Protein AF-A0A7C3CXE5-F1 (afdb_monomer)

Structure (mmCIF, N/CA/C/O backbone):
data_AF-A0A7C3CXE5-F1
#
_entry.id   AF-A0A7C3CXE5-F1
#
loop_
_atom_site.group_PDB
_atom_site.id
_atom_site.type_symbol
_atom_site.label_atom_id
_atom_site.label_alt_id
_atom_site.label_comp_id
_atom_site.label_asym_id
_atom_site.label_entity_id
_atom_site.label_seq_id
_atom_site.pdbx_PDB_ins_code
_atom_site.Cartn_x
_atom_site.Cartn_y
_atom_site.Cartn_z
_atom_site.occupancy
_atom_site.B_iso_or_equiv
_atom_site.auth_seq_id
_atom_site.auth_comp_id
_atom_site.auth_asym_id
_atom_site.auth_atom_id
_atom_site.pdbx_PDB_model_num
ATOM 1 N N . MET A 1 1 ? 0.778 -25.175 -5.318 1.00 44.22 1 MET A N 1
ATOM 2 C CA . MET A 1 1 ? 2.131 -24.675 -5.653 1.00 44.22 1 MET A CA 1
ATOM 3 C C . MET A 1 1 ? 2.855 -24.373 -4.351 1.00 44.22 1 MET A C 1
ATOM 5 O O . MET A 1 1 ? 2.171 -23.925 -3.438 1.00 44.22 1 MET A O 1
ATOM 9 N N . PRO A 1 2 ? 4.165 -24.637 -4.209 1.00 46.56 2 PRO A N 1
ATOM 10 C CA . PRO A 1 2 ? 4.890 -24.141 -3.045 1.00 46.56 2 PRO A CA 1
ATOM 11 C C . PRO A 1 2 ? 4.833 -22.611 -3.073 1.00 46.56 2 PRO A C 1
ATOM 13 O O . PRO A 1 2 ? 4.993 -22.026 -4.145 1.00 46.56 2 PRO A O 1
ATOM 16 N N . LEU A 1 3 ? 4.566 -21.979 -1.928 1.00 47.19 3 LEU A N 1
ATOM 17 C CA . LEU A 1 3 ? 4.706 -20.530 -1.783 1.00 47.19 3 LEU A CA 1
ATOM 18 C C . LEU A 1 3 ? 6.144 -20.193 -2.186 1.00 47.19 3 LEU A C 1
ATOM 20 O O . LEU A 1 3 ? 7.084 -20.714 -1.582 1.00 47.19 3 LEU A O 1
ATOM 24 N N . ALA A 1 4 ? 6.324 -19.416 -3.254 1.00 58.56 4 ALA A N 1
ATOM 25 C CA . ALA A 1 4 ? 7.646 -18.925 -3.603 1.00 58.56 4 ALA A CA 1
ATOM 26 C C . ALA A 1 4 ? 8.172 -18.166 -2.379 1.00 58.56 4 ALA A C 1
ATOM 28 O O . ALA A 1 4 ? 7.502 -17.256 -1.891 1.00 58.56 4 ALA A O 1
ATOM 29 N N . SER A 1 5 ? 9.323 -18.580 -1.838 1.00 70.19 5 SER A N 1
ATOM 30 C CA . SER A 1 5 ? 9.952 -17.794 -0.778 1.00 70.19 5 SER A CA 1
ATOM 31 C C . SER A 1 5 ? 10.213 -16.401 -1.334 1.00 70.19 5 SER A C 1
ATOM 33 O O . SER A 1 5 ? 10.756 -16.278 -2.436 1.00 70.19 5 SER A O 1
ATOM 35 N N . VAL A 1 6 ? 9.834 -15.369 -0.582 1.00 68.94 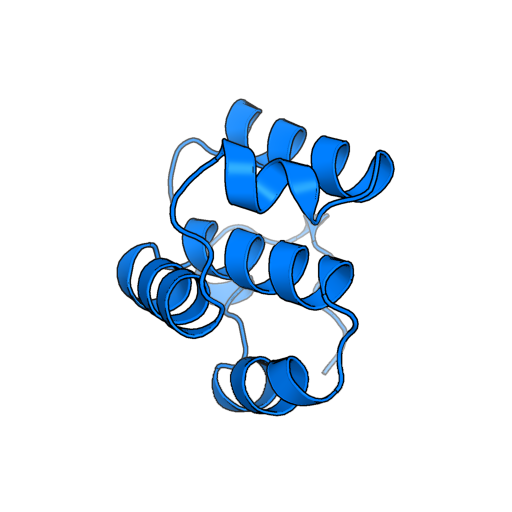6 VAL A N 1
ATOM 36 C CA . VAL A 1 6 ? 10.006 -13.965 -0.983 1.00 68.94 6 VAL A CA 1
ATOM 37 C C . VAL A 1 6 ? 11.478 -13.680 -1.322 1.00 68.94 6 VAL A C 1
ATOM 39 O O . VAL A 1 6 ? 11.770 -12.954 -2.266 1.00 68.94 6 VAL A O 1
ATOM 42 N N . ASP A 1 7 ? 12.408 -14.373 -0.655 1.00 77.31 7 ASP A N 1
ATOM 43 C CA . ASP A 1 7 ? 13.862 -14.282 -0.867 1.00 77.31 7 ASP A CA 1
ATOM 44 C C . ASP A 1 7 ? 14.339 -14.724 -2.268 1.00 77.31 7 ASP A C 1
ATOM 46 O O . ASP A 1 7 ? 15.470 -14.436 -2.682 1.00 77.31 7 ASP A O 1
ATOM 50 N N . LEU A 1 8 ? 13.501 -15.461 -3.004 1.00 79.44 8 LEU A N 1
ATOM 51 C CA . LEU A 1 8 ? 13.798 -15.988 -4.339 1.00 79.44 8 LEU A CA 1
ATOM 52 C C . LEU A 1 8 ? 13.167 -15.163 -5.465 1.00 79.44 8 LEU A C 1
ATOM 54 O O . LEU A 1 8 ? 13.391 -15.477 -6.637 1.00 79.44 8 LEU A O 1
ATOM 58 N N . ILE A 1 9 ? 12.401 -14.121 -5.134 1.00 76.12 9 ILE A N 1
ATOM 5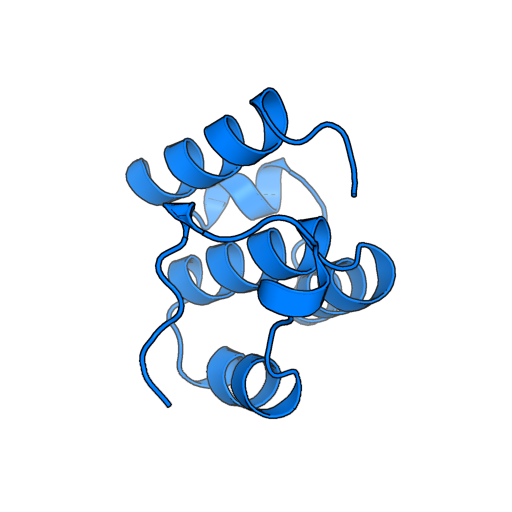9 C CA . ILE A 1 9 ? 11.821 -13.207 -6.118 1.00 76.12 9 ILE A CA 1
ATOM 60 C C . ILE A 1 9 ? 12.964 -12.398 -6.748 1.00 76.12 9 ILE A C 1
ATOM 62 O O . ILE A 1 9 ? 13.764 -11.749 -6.072 1.00 76.12 9 ILE A O 1
ATOM 66 N N . ARG A 1 10 ? 13.084 -12.504 -8.068 1.00 79.94 10 ARG A N 1
ATOM 67 C CA . ARG A 1 10 ? 14.067 -11.823 -8.925 1.00 79.94 10 ARG A CA 1
ATOM 68 C C . ARG A 1 10 ? 13.399 -10.905 -9.946 1.00 79.94 10 ARG A C 1
ATOM 70 O O . ARG A 1 10 ? 14.068 -10.037 -10.490 1.00 79.94 10 ARG A O 1
ATOM 77 N N . ASP A 1 11 ? 12.112 -11.116 -10.202 1.00 82.00 11 ASP A N 1
ATOM 78 C CA . ASP A 1 11 ? 11.292 -10.364 -11.144 1.00 82.00 11 ASP A CA 1
ATOM 79 C C . ASP A 1 11 ? 9.894 -10.155 -10.543 1.00 82.00 11 ASP A C 1
ATOM 81 O O . ASP A 1 11 ? 9.349 -11.043 -9.877 1.00 82.00 11 ASP A O 1
ATOM 85 N N . LYS A 1 12 ? 9.292 -8.999 -10.827 1.00 82.94 12 LYS A N 1
ATOM 86 C CA . LYS A 1 12 ? 7.923 -8.648 -10.455 1.00 82.94 12 LYS A CA 1
ATOM 87 C C . LYS A 1 12 ? 6.913 -9.726 -10.803 1.00 82.94 12 LYS A C 1
ATOM 89 O O . LYS A 1 12 ? 6.002 -9.977 -10.024 1.00 82.94 12 LYS A O 1
ATOM 94 N N . TRP A 1 13 ? 7.065 -10.403 -11.941 1.00 87.50 13 TRP A N 1
ATOM 95 C CA . TRP A 1 13 ? 6.096 -11.412 -12.384 1.00 87.50 13 TRP A CA 1
ATOM 96 C C . TRP A 1 13 ? 6.012 -12.615 -11.436 1.00 87.50 13 TRP A C 1
ATOM 98 O O . TRP A 1 13 ? 4.981 -13.278 -11.384 1.00 87.50 13 TRP A O 1
ATOM 108 N N . GLN A 1 14 ? 7.055 -12.863 -10.638 1.00 85.38 14 GLN A N 1
ATOM 109 C CA . GLN A 1 14 ? 7.058 -13.900 -9.601 1.00 85.38 14 GLN A CA 1
ATOM 110 C C . GLN A 1 14 ? 6.291 -13.480 -8.338 1.00 85.38 14 GLN A C 1
ATOM 112 O O . GLN A 1 14 ? 5.954 -14.332 -7.522 1.00 85.38 14 GLN A O 1
ATOM 117 N N . ALA A 1 15 ? 6.016 -12.183 -8.194 1.00 84.75 15 ALA A N 1
ATOM 118 C CA . ALA A 1 15 ? 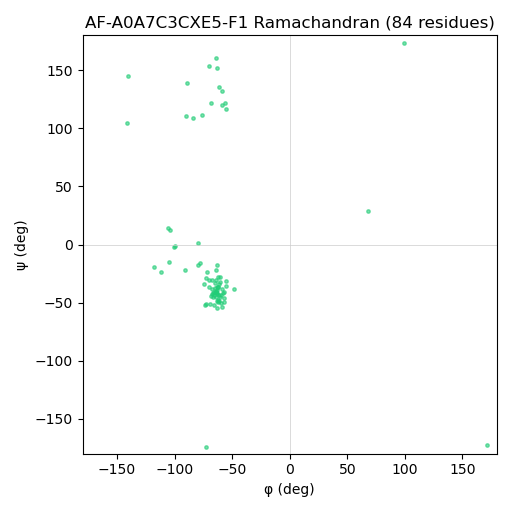5.226 -11.575 -7.130 1.00 84.75 15 ALA A CA 1
ATOM 119 C C . ALA A 1 15 ? 3.830 -11.137 -7.614 1.00 84.75 15 ALA A C 1
ATOM 121 O O . ALA A 1 15 ? 3.180 -10.344 -6.938 1.00 84.75 15 ALA A O 1
ATOM 122 N N . CYS A 1 16 ? 3.391 -11.597 -8.795 1.00 90.25 16 CYS A N 1
ATOM 123 C CA . CYS A 1 16 ? 2.105 -11.209 -9.370 1.00 90.25 16 CYS A CA 1
ATOM 124 C C . CYS A 1 16 ? 0.954 -11.574 -8.421 1.00 90.25 16 CYS A C 1
ATOM 126 O O . CYS A 1 16 ? 0.778 -12.760 -8.129 1.00 90.25 16 CYS A O 1
ATOM 128 N N . PRO A 1 17 ? 0.156 -10.593 -7.962 1.00 92.56 17 PRO A N 1
ATOM 129 C CA . PRO A 1 17 ? -1.072 -10.862 -7.233 1.00 92.56 17 PRO A CA 1
ATOM 130 C C . PRO A 1 17 ? -2.063 -11.614 -8.121 1.00 92.56 17 PRO A C 1
ATOM 132 O O . PRO A 1 17 ? -2.052 -11.453 -9.342 1.00 92.56 17 PRO A O 1
ATOM 135 N N . ASP A 1 18 ? -2.930 -12.405 -7.497 1.00 94.50 18 ASP A N 1
ATOM 136 C CA . ASP A 1 18 ? -4.117 -12.971 -8.140 1.00 94.50 18 ASP A CA 1
ATOM 137 C C . ASP A 1 18 ? -5.244 -11.923 -8.068 1.00 94.50 18 ASP A C 1
ATOM 139 O O . ASP A 1 18 ? -5.725 -11.648 -6.962 1.00 94.50 18 ASP A O 1
ATOM 143 N N . PRO A 1 19 ? -5.641 -11.288 -9.190 1.00 94.25 19 PRO A N 1
ATOM 144 C CA . PRO A 1 19 ? -6.609 -10.196 -9.155 1.00 94.25 19 PRO A CA 1
ATOM 145 C C . PRO A 1 19 ? -7.985 -10.631 -8.651 1.00 94.25 19 PRO A C 1
ATOM 147 O O . PRO A 1 19 ? -8.591 -9.911 -7.860 1.00 94.25 19 PRO A O 1
ATOM 150 N N . ASP A 1 20 ? -8.439 -11.826 -9.040 1.00 94.75 20 ASP A N 1
ATOM 151 C CA . ASP A 1 20 ? -9.754 -12.344 -8.658 1.00 94.75 20 ASP A CA 1
ATOM 152 C C . ASP A 1 20 ? -9.798 -12.620 -7.150 1.00 94.75 20 ASP A C 1
ATOM 154 O O . ASP A 1 20 ? -10.763 -12.272 -6.467 1.00 94.75 20 ASP A O 1
ATOM 158 N N . ALA A 1 21 ? -8.724 -13.203 -6.606 1.00 94.81 21 ALA A N 1
ATOM 159 C CA . ALA A 1 21 ? -8.614 -13.455 -5.172 1.00 94.81 21 ALA A CA 1
ATOM 160 C C . ALA A 1 21 ? -8.512 -12.158 -4.357 1.00 94.81 21 ALA A C 1
ATOM 162 O O . ALA A 1 21 ? -9.085 -12.072 -3.269 1.00 94.81 21 ALA A O 1
ATOM 163 N N . VAL A 1 22 ? -7.793 -11.153 -4.869 1.00 95.94 22 VAL A N 1
ATOM 164 C CA . VAL A 1 22 ? -7.682 -9.842 -4.219 1.00 95.94 22 VAL A CA 1
ATOM 165 C C . VAL A 1 22 ? -9.044 -9.171 -4.157 1.00 95.94 22 VAL A C 1
ATOM 167 O O . VAL A 1 22 ? -9.481 -8.821 -3.065 1.00 95.94 22 VAL A O 1
ATOM 170 N N . GLU A 1 23 ? -9.728 -9.030 -5.293 1.00 94.19 23 GLU A N 1
ATOM 171 C CA . GLU A 1 23 ? -11.011 -8.328 -5.369 1.00 94.19 23 GLU A CA 1
ATOM 172 C C . GLU A 1 23 ? -12.093 -9.030 -4.539 1.00 94.19 23 GLU A C 1
ATOM 174 O O . GLU A 1 23 ? -12.784 -8.367 -3.767 1.00 94.19 23 GLU A O 1
ATOM 179 N N . ALA A 1 24 ? -12.172 -10.365 -4.586 1.00 93.12 24 ALA A N 1
ATOM 180 C CA . ALA A 1 24 ? -13.087 -11.131 -3.735 1.00 93.12 24 ALA A CA 1
ATOM 181 C C . ALA A 1 24 ? -12.759 -11.012 -2.234 1.00 93.12 24 ALA A C 1
ATOM 183 O O . ALA A 1 24 ? -13.649 -11.103 -1.387 1.00 93.12 24 ALA A O 1
ATOM 184 N N . GLY A 1 25 ? -11.482 -10.824 -1.891 1.00 93.06 25 GLY A N 1
ATOM 185 C CA . GLY A 1 25 ? -11.022 -10.667 -0.515 1.00 93.06 25 GLY A CA 1
ATOM 186 C C . GLY A 1 25 ? -11.394 -9.322 0.111 1.00 93.06 25 GLY A C 1
ATOM 187 O O . GLY A 1 25 ? -11.587 -9.252 1.325 1.00 93.06 25 GLY A O 1
ATOM 188 N N . LEU A 1 26 ? -11.534 -8.255 -0.683 1.00 93.06 26 LEU A N 1
ATOM 189 C CA . LEU A 1 26 ? -11.774 -6.905 -0.153 1.00 93.06 26 LEU A CA 1
ATOM 190 C C . LEU A 1 26 ? -13.090 -6.778 0.627 1.00 93.06 26 LEU A C 1
ATOM 192 O O . LEU A 1 26 ? -13.160 -5.967 1.548 1.00 93.06 26 LEU A O 1
ATOM 196 N N . ASP A 1 27 ? -14.096 -7.594 0.309 1.00 87.88 27 ASP A N 1
ATOM 197 C CA . ASP A 1 27 ? -15.402 -7.574 0.983 1.00 87.88 27 ASP A CA 1
ATOM 198 C C . ASP A 1 27 ? -15.413 -8.309 2.335 1.00 87.88 27 ASP A C 1
ATOM 200 O O . ASP A 1 27 ? -16.335 -8.131 3.135 1.00 87.88 27 ASP A O 1
ATOM 204 N N . VAL A 1 28 ? -14.415 -9.159 2.597 1.00 92.81 28 VAL A N 1
ATOM 205 C CA . VAL A 1 28 ? -14.350 -10.009 3.802 1.00 92.81 28 VAL A CA 1
ATOM 206 C C . VAL A 1 28 ? -13.240 -9.614 4.770 1.00 92.81 28 VAL A C 1
ATOM 208 O O . VAL A 1 28 ? -13.333 -9.924 5.958 1.00 92.81 28 VAL A O 1
ATOM 211 N N . LEU A 1 29 ? -12.199 -8.943 4.279 1.00 93.75 29 LEU A N 1
ATOM 212 C CA . LEU A 1 29 ? -11.092 -8.450 5.091 1.00 93.75 29 LEU A CA 1
ATOM 213 C C . LEU A 1 29 ? -11.523 -7.283 5.987 1.00 93.75 29 LEU A C 1
ATOM 215 O O . LEU A 1 29 ? -12.436 -6.516 5.673 1.00 93.75 29 LEU A O 1
ATOM 219 N N . SER A 1 30 ? -10.825 -7.109 7.110 1.00 93.94 30 SER A N 1
ATOM 220 C CA . SER A 1 30 ? -10.970 -5.888 7.898 1.00 93.94 30 SER A CA 1
ATOM 221 C C . SER A 1 30 ? -10.496 -4.661 7.108 1.00 93.94 30 SER A C 1
ATOM 223 O O . SER A 1 30 ? -9.716 -4.761 6.161 1.00 93.94 30 SER A O 1
ATOM 225 N N . SER A 1 31 ? -10.930 -3.468 7.528 1.00 91.94 31 SER A N 1
ATOM 226 C CA . SER A 1 31 ? -10.529 -2.207 6.881 1.00 91.94 31 SER A CA 1
ATOM 227 C C . SER A 1 31 ? -9.002 -2.031 6.806 1.00 91.94 31 SER A C 1
ATOM 229 O O . SER A 1 31 ? -8.509 -1.506 5.809 1.00 91.94 31 SER A O 1
ATOM 231 N N . GLY A 1 32 ? -8.264 -2.484 7.829 1.00 94.31 32 GLY A N 1
ATOM 232 C CA . GLY A 1 32 ? -6.797 -2.425 7.875 1.00 94.31 32 GLY A CA 1
ATOM 233 C C . GLY A 1 32 ? -6.139 -3.425 6.929 1.00 94.31 32 GLY A C 1
ATOM 234 O O . GLY A 1 32 ? -5.380 -3.019 6.052 1.00 94.31 32 GLY A O 1
ATOM 235 N N . GLU A 1 33 ? -6.536 -4.700 6.998 1.00 96.31 33 GLU A N 1
ATOM 236 C CA . GLU A 1 33 ? -6.004 -5.747 6.114 1.00 96.31 33 GLU A CA 1
ATOM 237 C C . GLU A 1 33 ? -6.271 -5.432 4.638 1.00 96.31 33 GLU A C 1
ATOM 239 O O . GLU A 1 33 ? -5.386 -5.565 3.790 1.00 96.31 33 GLU A O 1
ATOM 244 N N . ALA A 1 34 ? -7.482 -4.969 4.323 1.00 96.25 34 ALA A N 1
ATOM 245 C CA . ALA A 1 34 ? -7.843 -4.571 2.973 1.00 96.25 34 ALA A CA 1
ATOM 246 C C . ALA A 1 34 ? -7.032 -3.341 2.523 1.00 96.25 34 ALA A C 1
ATOM 248 O O . ALA A 1 34 ? -6.537 -3.319 1.397 1.00 96.25 34 ALA A O 1
ATOM 249 N N . ALA A 1 35 ? -6.818 -2.353 3.404 1.00 96.94 35 ALA A N 1
ATOM 250 C CA . ALA A 1 35 ? -5.972 -1.192 3.118 1.00 96.94 35 ALA A CA 1
ATOM 251 C C . ALA A 1 35 ? -4.504 -1.581 2.866 1.00 96.94 35 ALA A C 1
ATOM 253 O O . ALA A 1 35 ? -3.884 -1.060 1.934 1.00 96.94 35 ALA A O 1
ATOM 254 N N . LEU A 1 36 ? -3.955 -2.513 3.651 1.00 97.50 36 LEU A N 1
ATOM 255 C CA . LEU A 1 36 ? -2.612 -3.053 3.448 1.00 97.50 36 LEU A CA 1
ATOM 256 C C . LEU A 1 36 ? -2.519 -3.760 2.092 1.00 97.50 36 LEU A C 1
ATOM 258 O O . LEU A 1 36 ? -1.601 -3.492 1.315 1.00 97.50 36 LEU A O 1
ATOM 262 N N . LEU A 1 37 ? -3.491 -4.622 1.782 1.00 96.75 37 LEU A N 1
ATOM 263 C CA . LEU A 1 37 ? -3.512 -5.402 0.548 1.00 96.75 37 LEU A CA 1
ATOM 264 C C . LEU A 1 37 ? -3.559 -4.507 -0.696 1.00 96.75 37 LEU A C 1
ATOM 266 O O . LEU A 1 37 ? -2.744 -4.679 -1.606 1.00 96.75 37 LEU A O 1
ATOM 270 N N . VAL A 1 38 ? -4.456 -3.515 -0.738 1.00 96.94 38 VAL A N 1
ATOM 271 C CA . VAL A 1 38 ? -4.536 -2.598 -1.891 1.00 96.94 38 VAL A CA 1
ATOM 272 C C . VAL A 1 38 ? -3.300 -1.707 -2.004 1.00 96.94 38 VAL A C 1
ATOM 274 O O . VAL A 1 38 ? -2.882 -1.379 -3.116 1.00 96.94 38 VAL A O 1
ATOM 277 N N . ALA A 1 39 ? -2.657 -1.369 -0.879 1.00 96.88 39 ALA A N 1
ATOM 278 C CA . ALA A 1 39 ? -1.367 -0.692 -0.882 1.00 96.88 39 ALA A CA 1
ATOM 279 C C . ALA A 1 39 ? -0.283 -1.550 -1.534 1.00 96.88 39 ALA A C 1
ATOM 281 O O . 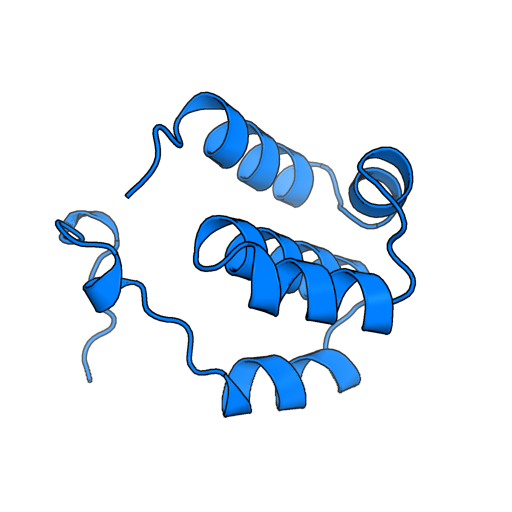ALA A 1 39 ? 0.351 -1.081 -2.479 1.00 96.88 39 ALA A O 1
ATOM 282 N N . MET A 1 40 ? -0.134 -2.816 -1.146 1.00 95.56 40 MET A N 1
ATOM 283 C CA . MET A 1 40 ? 0.805 -3.742 -1.795 1.00 95.56 40 MET A CA 1
ATOM 284 C C . MET A 1 40 ? 0.514 -3.902 -3.296 1.00 95.56 40 MET A C 1
ATOM 286 O O . MET A 1 40 ? 1.432 -3.850 -4.117 1.00 95.56 40 MET A O 1
ATOM 290 N N . CYS A 1 41 ? -0.764 -4.001 -3.678 1.00 95.88 41 CYS A N 1
ATOM 291 C CA . CYS A 1 41 ? -1.173 -4.059 -5.083 1.00 95.88 41 CYS A CA 1
ATOM 292 C C . CYS A 1 41 ? -0.769 -2.797 -5.862 1.00 95.88 41 CYS A C 1
ATOM 294 O O . CYS A 1 41 ? -0.396 -2.905 -7.027 1.00 95.88 41 CYS A O 1
ATOM 296 N N . SER A 1 42 ? -0.777 -1.614 -5.234 1.00 94.75 42 SER A N 1
ATOM 297 C CA . SER A 1 42 ? -0.345 -0.362 -5.877 1.00 94.75 42 SER A CA 1
ATOM 298 C C . SER A 1 42 ? 1.164 -0.294 -6.141 1.00 94.75 42 SER A C 1
ATOM 300 O O . SER A 1 42 ? 1.577 0.288 -7.143 1.00 94.75 42 SER A O 1
ATOM 302 N N . PHE A 1 43 ? 1.987 -0.942 -5.310 1.00 93.19 43 PHE A N 1
ATOM 303 C CA . PHE A 1 43 ? 3.418 -1.115 -5.589 1.00 93.19 43 PHE A CA 1
ATOM 304 C C . PHE A 1 43 ? 3.660 -2.091 -6.744 1.00 93.19 43 PHE A C 1
ATOM 306 O O . PHE A 1 43 ? 4.561 -1.889 -7.556 1.00 93.19 43 PHE A O 1
ATOM 313 N N . TYR A 1 44 ? 2.842 -3.139 -6.853 1.00 92.94 44 TYR A N 1
ATOM 314 C CA . TYR A 1 44 ? 2.919 -4.075 -7.972 1.00 92.94 44 TYR A CA 1
ATOM 315 C C . TYR A 1 44 ? 2.465 -3.440 -9.300 1.00 92.94 44 TYR A C 1
ATOM 317 O O . TYR A 1 44 ? 3.175 -3.495 -10.307 1.00 92.94 44 TYR A O 1
ATOM 325 N N . ASN A 1 45 ? 1.284 -2.819 -9.296 1.00 93.88 45 ASN A N 1
ATOM 326 C CA . ASN A 1 45 ? 0.671 -2.142 -10.433 1.00 93.88 45 ASN A CA 1
ATOM 327 C C . ASN A 1 45 ? -0.037 -0.853 -9.952 1.00 93.88 45 ASN A C 1
ATOM 329 O O . ASN A 1 45 ? -1.136 -0.934 -9.394 1.00 93.88 45 ASN A O 1
ATOM 333 N N . PRO A 1 46 ? 0.549 0.336 -10.202 1.00 93.81 46 PRO A N 1
ATOM 334 C CA . PRO A 1 46 ? 0.007 1.608 -9.718 1.00 93.81 46 PRO A CA 1
ATOM 335 C C . PRO A 1 46 ? -1.399 1.936 -10.231 1.00 93.81 46 PRO A C 1
ATOM 337 O O . PRO A 1 46 ? -2.179 2.575 -9.524 1.00 93.81 46 PRO A O 1
ATOM 340 N N . GLU A 1 47 ? -1.736 1.512 -11.450 1.00 95.06 47 GLU A N 1
ATOM 341 C CA . GLU A 1 47 ? -3.040 1.790 -12.053 1.00 95.06 47 GLU A CA 1
ATOM 342 C C . GLU A 1 47 ? -4.135 0.938 -11.408 1.00 95.06 47 GLU A C 1
ATOM 344 O O . GLU A 1 47 ? -5.127 1.480 -10.915 1.00 95.06 47 GLU A O 1
ATOM 349 N N . TRP A 1 48 ? -3.919 -0.380 -11.346 1.00 95.62 48 TRP A N 1
ATOM 350 C CA . TRP A 1 48 ? -4.869 -1.316 -10.744 1.00 95.62 48 TRP A CA 1
ATOM 351 C C . TRP A 1 48 ? -5.017 -1.075 -9.237 1.00 95.62 48 TRP A C 1
ATOM 353 O O . TRP A 1 48 ? -6.124 -0.816 -8.767 1.00 95.62 48 TRP A O 1
ATOM 363 N N . GLY A 1 49 ? -3.912 -1.034 -8.484 1.00 95.56 49 GLY A N 1
ATOM 364 C CA . GLY A 1 49 ? -3.959 -0.788 -7.040 1.00 95.56 49 GLY A CA 1
ATOM 365 C C . GLY A 1 49 ? -4.518 0.592 -6.682 1.00 95.56 49 GLY A C 1
ATOM 366 O O . GLY A 1 49 ? -5.287 0.722 -5.732 1.00 95.56 49 GLY A O 1
ATOM 367 N N . GLY A 1 50 ? -4.220 1.622 -7.483 1.00 95.62 50 GLY A N 1
ATOM 368 C CA . GLY A 1 50 ? -4.834 2.943 -7.327 1.00 95.62 50 GLY A CA 1
ATOM 369 C C . GLY A 1 50 ? -6.346 2.937 -7.588 1.00 95.62 50 GLY A C 1
ATOM 370 O O . GLY A 1 50 ? -7.086 3.685 -6.946 1.00 95.62 50 GLY A O 1
ATOM 371 N N . GLY A 1 51 ? -6.822 2.087 -8.501 1.00 96.81 51 GLY A N 1
ATOM 372 C CA . GLY A 1 51 ? -8.246 1.818 -8.706 1.00 96.81 51 GLY A CA 1
ATOM 373 C C . GLY A 1 51 ? -8.903 1.192 -7.476 1.00 96.81 51 GLY A C 1
ATOM 374 O O . GLY A 1 51 ? -9.920 1.707 -7.007 1.00 96.81 51 GLY A O 1
ATOM 375 N N . LEU A 1 52 ? -8.280 0.157 -6.907 1.00 96.94 52 LEU A N 1
ATOM 376 C CA . LEU A 1 52 ? -8.763 -0.513 -5.694 1.00 96.94 52 LEU A CA 1
ATOM 377 C C . LEU A 1 52 ? -8.820 0.444 -4.492 1.00 96.94 52 LEU A C 1
ATOM 379 O O . LEU A 1 52 ? -9.829 0.501 -3.791 1.00 96.94 52 LEU A O 1
ATOM 383 N N . MET A 1 53 ? -7.789 1.271 -4.292 1.00 96.25 53 MET A N 1
ATOM 384 C CA . MET A 1 53 ? -7.787 2.293 -3.235 1.00 96.25 53 MET A CA 1
ATOM 385 C C . MET A 1 53 ? -8.964 3.263 -3.358 1.00 96.25 53 MET A C 1
ATOM 387 O O . MET A 1 53 ? -9.645 3.541 -2.369 1.00 96.25 53 MET A O 1
ATOM 391 N N . ARG A 1 54 ? -9.236 3.756 -4.574 1.00 95.69 54 ARG A N 1
ATOM 392 C C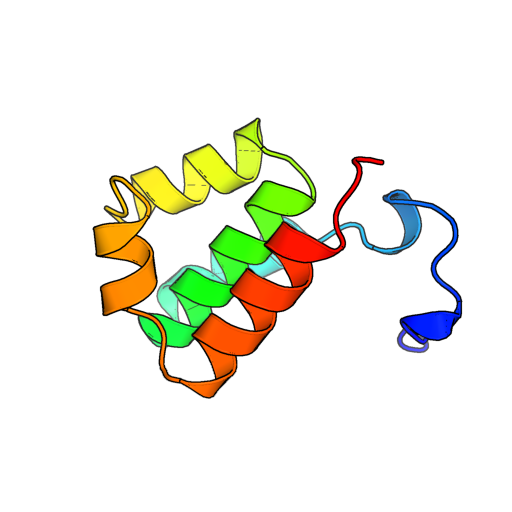A . ARG A 1 54 ? -10.373 4.652 -4.830 1.00 95.69 54 ARG A CA 1
ATOM 393 C C . ARG A 1 54 ? -11.706 3.959 -4.571 1.00 95.69 54 ARG A C 1
ATOM 395 O O . ARG A 1 54 ? -12.582 4.571 -3.967 1.00 95.69 54 ARG A O 1
ATOM 402 N N . HIS A 1 55 ? -11.848 2.697 -4.976 1.00 93.12 55 HIS A N 1
ATOM 403 C CA . HIS A 1 55 ? -13.042 1.896 -4.697 1.00 93.12 55 HIS A CA 1
ATOM 404 C C . HIS A 1 55 ? -13.306 1.773 -3.187 1.00 93.12 55 HIS A C 1
ATOM 406 O O . HIS A 1 55 ? -14.437 1.917 -2.736 1.00 93.12 55 HIS A O 1
ATOM 412 N N . MET A 1 56 ? -12.243 1.632 -2.394 1.00 93.06 56 MET A N 1
ATOM 413 C CA . MET A 1 56 ? -12.302 1.592 -0.931 1.00 93.06 56 MET A CA 1
ATOM 414 C C . MET A 1 56 ? -12.429 2.968 -0.250 1.00 93.06 56 MET A C 1
ATOM 416 O O . MET A 1 56 ? -12.418 3.056 0.985 1.00 93.06 56 MET A O 1
ATOM 420 N N . GLY A 1 57 ? -12.503 4.062 -1.013 1.00 94.50 57 GLY A N 1
ATOM 421 C CA . GLY A 1 57 ? -12.573 5.424 -0.481 1.00 94.50 57 GLY A CA 1
ATOM 422 C C . GLY A 1 57 ? -11.290 5.892 0.217 1.00 94.50 57 GLY A C 1
ATOM 423 O O . GLY A 1 57 ? -11.365 6.678 1.160 1.00 94.50 57 GLY A O 1
ATOM 424 N N . ILE A 1 58 ? -10.125 5.379 -0.187 1.00 96.31 58 ILE A N 1
ATOM 425 C CA . ILE A 1 58 ? -8.810 5.859 0.256 1.00 96.31 58 ILE A CA 1
ATOM 426 C C . ILE A 1 58 ? -8.366 6.956 -0.719 1.00 96.31 58 ILE A C 1
ATOM 428 O O . ILE A 1 58 ? -8.052 6.668 -1.873 1.00 96.31 58 ILE A O 1
ATOM 432 N N . ASN A 1 59 ? -8.332 8.216 -0.270 1.00 94.00 59 ASN A N 1
ATOM 433 C CA . ASN A 1 59 ? -8.070 9.367 -1.148 1.00 94.00 59 ASN A CA 1
ATOM 434 C C . ASN A 1 59 ? -6.621 9.874 -1.083 1.00 94.00 59 ASN A C 1
ATOM 436 O O . ASN A 1 59 ? -6.261 10.817 -1.787 1.00 94.00 59 ASN A O 1
ATOM 440 N N . GLY A 1 60 ? -5.776 9.270 -0.245 1.00 94.06 60 GLY A N 1
ATOM 441 C CA . GLY A 1 60 ? -4.373 9.648 -0.122 1.00 94.06 60 GLY A CA 1
ATOM 442 C C . GLY A 1 60 ? -3.654 8.967 1.039 1.00 94.06 60 GLY A C 1
ATOM 443 O O . GLY A 1 60 ? -4.202 8.099 1.717 1.00 94.06 60 GLY A O 1
ATOM 444 N N . LEU A 1 61 ? -2.411 9.395 1.280 1.00 94.06 61 LEU A N 1
ATOM 445 C CA . LEU A 1 61 ? -1.524 8.800 2.287 1.00 94.06 61 LEU A CA 1
ATOM 446 C C . LEU A 1 61 ? -2.058 8.924 3.720 1.00 94.06 61 LEU A C 1
ATOM 448 O O . LEU A 1 61 ? -1.881 7.999 4.504 1.00 94.06 61 LEU A O 1
ATOM 452 N N . ALA A 1 62 ? -2.715 10.035 4.064 1.00 95.88 62 ALA A N 1
ATOM 453 C CA . ALA A 1 62 ? -3.298 10.216 5.395 1.00 95.88 62 ALA A CA 1
ATOM 454 C C . ALA A 1 62 ? -4.464 9.242 5.639 1.00 95.88 62 ALA A C 1
ATOM 456 O O . ALA A 1 62 ? -4.497 8.577 6.673 1.00 95.88 62 ALA A O 1
ATOM 457 N N . ASP A 1 63 ? -5.364 9.104 4.660 1.00 96.25 63 ASP A N 1
ATOM 458 C CA . ASP A 1 63 ? -6.477 8.152 4.713 1.00 96.25 63 ASP A CA 1
ATOM 459 C C . ASP A 1 63 ? -5.957 6.718 4.832 1.00 96.25 63 ASP A C 1
ATOM 461 O O . ASP A 1 63 ? -6.425 5.969 5.687 1.00 96.25 63 ASP A O 1
ATOM 465 N N . LEU A 1 64 ? -4.949 6.354 4.030 1.00 96.88 64 LEU A N 1
ATOM 466 C CA . LEU A 1 64 ? -4.298 5.048 4.104 1.00 96.88 64 LEU A CA 1
ATOM 467 C C . LEU A 1 64 ? -3.700 4.814 5.497 1.00 96.88 64 LEU A C 1
ATOM 469 O O . LEU A 1 64 ? -4.048 3.844 6.161 1.00 96.88 64 LEU A O 1
ATOM 473 N N . ALA A 1 65 ? -2.861 5.733 5.979 1.00 96.12 65 ALA A N 1
ATOM 474 C CA . ALA A 1 65 ? -2.193 5.607 7.272 1.00 96.12 65 ALA A CA 1
ATOM 475 C C . ALA A 1 65 ? -3.168 5.530 8.457 1.00 96.12 65 ALA A C 1
ATOM 477 O O . ALA A 1 65 ? -2.830 4.929 9.471 1.00 96.12 65 ALA A O 1
ATOM 478 N N . SER A 1 66 ? -4.362 6.121 8.342 1.00 96.88 66 SER A N 1
ATOM 479 C CA . SER A 1 66 ? -5.397 6.052 9.381 1.00 96.88 66 SER A CA 1
ATOM 480 C C . SER A 1 66 ? -6.059 4.676 9.507 1.00 96.88 66 SER A C 1
ATOM 482 O O . SER A 1 66 ? -6.608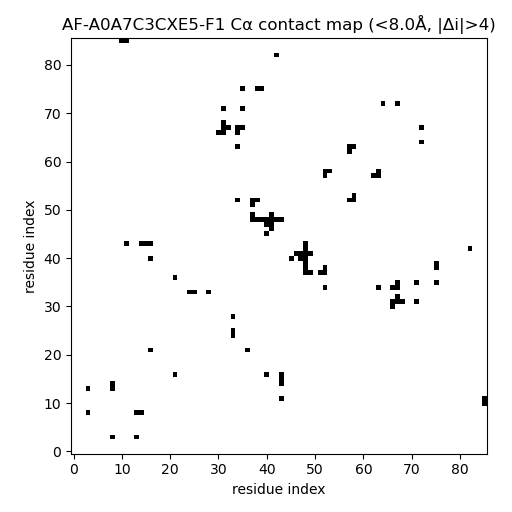 4.363 10.562 1.00 96.88 66 SER A O 1
ATOM 484 N N . ARG A 1 67 ? -6.020 3.866 8.441 1.00 96.50 67 ARG A N 1
ATOM 485 C CA . ARG A 1 67 ? -6.616 2.521 8.403 1.00 96.50 67 ARG A CA 1
ATOM 486 C C . ARG A 1 67 ? -5.641 1.431 8.826 1.00 96.50 67 ARG A C 1
ATOM 488 O O . ARG A 1 67 ? -6.091 0.369 9.231 1.00 96.50 67 ARG A O 1
ATOM 495 N N . LEU A 1 68 ? -4.345 1.710 8.728 1.00 97.25 68 LEU A N 1
ATOM 496 C CA . LEU A 1 68 ? -3.276 0.772 9.030 1.00 97.25 68 LEU A CA 1
ATOM 497 C C . LEU A 1 68 ? -2.871 0.844 10.505 1.00 97.25 68 LEU A C 1
ATOM 499 O O . LEU A 1 68 ? -2.699 1.930 11.075 1.00 97.25 68 LEU A O 1
ATOM 503 N N . ASP A 1 69 ? -2.626 -0.309 11.114 1.00 96.75 69 ASP A N 1
ATOM 504 C CA . ASP A 1 69 ? -2.017 -0.380 12.436 1.00 96.75 69 ASP A CA 1
ATOM 505 C C . ASP A 1 69 ? -0.511 -0.024 12.402 1.00 96.75 69 ASP A C 1
ATOM 507 O O . ASP A 1 69 ? 0.030 0.482 11.414 1.00 96.75 69 ASP A O 1
ATOM 511 N N . LEU A 1 70 ? 0.194 -0.163 13.530 1.00 97.12 70 LEU A N 1
ATOM 512 C CA . LEU A 1 70 ? 1.627 0.154 13.577 1.00 97.12 70 LEU A CA 1
ATOM 513 C C . LEU A 1 70 ? 2.476 -0.807 12.727 1.00 97.12 70 LEU A C 1
ATOM 515 O O . LEU A 1 70 ? 3.407 -0.359 12.059 1.00 97.12 70 LEU A O 1
ATOM 519 N N . GLN A 1 71 ? 2.170 -2.102 12.763 1.00 96.69 71 GLN A N 1
ATOM 520 C CA . GLN A 1 71 ? 2.918 -3.119 12.035 1.00 96.69 71 GLN A CA 1
ATOM 521 C C . GLN A 1 71 ? 2.706 -2.961 10.527 1.00 96.69 71 GLN A C 1
ATOM 523 O O . GLN A 1 71 ? 3.664 -2.970 9.757 1.00 96.69 71 GLN A O 1
ATOM 528 N N . GLU A 1 72 ? 1.467 -2.736 10.107 1.00 97.12 72 GLU A N 1
ATOM 529 C CA . GLU A 1 72 ? 1.098 -2.519 8.711 1.00 97.12 72 GLU A CA 1
ATOM 530 C C . GLU A 1 72 ? 1.730 -1.237 8.149 1.00 97.12 72 GLU A C 1
ATOM 532 O O . GLU A 1 72 ? 2.268 -1.234 7.039 1.00 97.12 72 GLU A O 1
ATOM 537 N N . ARG A 1 73 ? 1.765 -0.149 8.935 1.00 97.44 73 ARG A N 1
ATOM 538 C CA . ARG A 1 73 ? 2.489 1.078 8.552 1.00 97.44 73 ARG A CA 1
ATOM 539 C C . ARG A 1 73 ? 3.986 0.851 8.404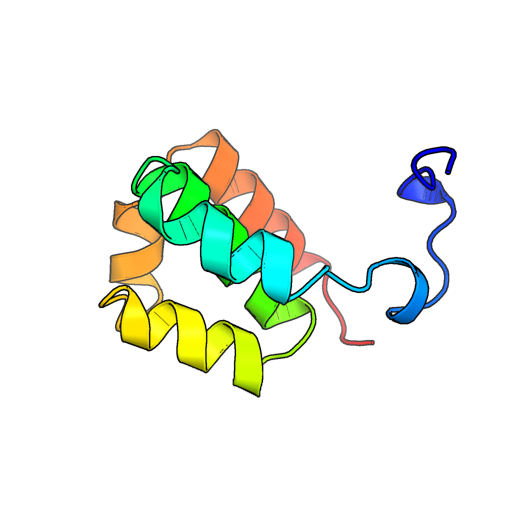 1.00 97.44 73 ARG A C 1
ATOM 541 O O . ARG A 1 73 ? 4.583 1.452 7.510 1.00 97.44 73 ARG A O 1
ATOM 548 N N . GLN A 1 74 ? 4.588 0.010 9.244 1.00 97.56 74 GLN A N 1
ATOM 549 C CA . GLN A 1 74 ? 6.003 -0.331 9.111 1.00 97.56 74 GLN A CA 1
ATOM 550 C C . GLN A 1 74 ? 6.258 -1.062 7.789 1.00 97.56 74 GLN A C 1
ATOM 552 O O . GLN A 1 74 ? 7.149 -0.657 7.055 1.00 97.56 74 GLN A O 1
ATOM 557 N N . ILE A 1 75 ? 5.417 -2.040 7.430 1.00 95.69 75 ILE A N 1
ATOM 558 C CA . ILE A 1 75 ? 5.517 -2.761 6.149 1.00 95.69 75 ILE A CA 1
ATOM 559 C C . ILE A 1 75 ? 5.444 -1.790 4.966 1.00 95.69 75 ILE A C 1
ATOM 561 O O . ILE A 1 75 ? 6.304 -1.821 4.088 1.00 95.69 75 ILE A O 1
ATOM 565 N N . ILE A 1 76 ? 4.448 -0.898 4.944 1.00 96.25 76 ILE A N 1
ATOM 566 C CA . ILE A 1 76 ? 4.304 0.081 3.856 1.00 96.25 76 ILE A CA 1
ATOM 567 C C . ILE A 1 76 ? 5.475 1.068 3.823 1.00 96.25 76 ILE A C 1
ATOM 569 O O . ILE A 1 76 ? 5.934 1.431 2.743 1.00 96.25 76 ILE A O 1
ATOM 573 N N . THR A 1 77 ? 5.993 1.477 4.981 1.00 96.81 77 THR A N 1
ATOM 574 C CA . THR A 1 77 ? 7.169 2.355 5.062 1.00 96.81 77 THR A CA 1
ATOM 575 C C . THR A 1 77 ? 8.418 1.656 4.533 1.00 96.81 77 THR A C 1
ATOM 577 O O . THR A 1 77 ? 9.158 2.245 3.749 1.00 96.81 77 THR A O 1
ATOM 580 N N . ASP A 1 78 ? 8.632 0.394 4.897 1.00 95.69 78 ASP A N 1
ATOM 581 C CA . ASP A 1 78 ? 9.757 -0.398 4.406 1.00 95.69 78 ASP A CA 1
ATOM 582 C C . ASP A 1 78 ? 9.653 -0.604 2.890 1.00 95.69 78 ASP A C 1
ATOM 584 O O . ASP A 1 78 ? 10.652 -0.447 2.187 1.00 95.69 78 ASP A O 1
ATOM 588 N N . LEU A 1 79 ? 8.449 -0.855 2.360 1.00 92.25 79 LEU A N 1
ATOM 589 C CA . LEU A 1 79 ? 8.208 -0.869 0.916 1.00 92.25 79 LEU A CA 1
ATOM 590 C C . LEU A 1 79 ? 8.550 0.480 0.275 1.00 92.25 79 LEU A C 1
ATOM 592 O O . LEU A 1 79 ? 9.313 0.504 -0.680 1.00 92.25 79 LEU A O 1
ATOM 596 N N . LEU A 1 80 ? 8.051 1.601 0.805 1.00 94.38 80 LEU A N 1
ATOM 597 C CA . LEU A 1 80 ? 8.348 2.940 0.277 1.00 94.38 80 LEU A CA 1
ATOM 598 C C . LEU A 1 80 ? 9.853 3.243 0.243 1.00 94.38 80 LEU A C 1
ATOM 600 O O . LEU A 1 80 ? 10.329 3.848 -0.713 1.00 94.38 80 LEU A O 1
ATOM 604 N N . LEU A 1 81 ? 10.590 2.852 1.284 1.00 95.75 81 LEU A N 1
ATOM 605 C CA . LEU A 1 81 ? 12.022 3.132 1.408 1.00 95.75 81 LEU A CA 1
ATOM 606 C C . LEU A 1 81 ? 12.884 2.259 0.493 1.00 95.75 81 LEU A C 1
ATOM 608 O O . LEU A 1 81 ? 13.931 2.714 0.036 1.00 95.75 81 LEU A O 1
ATOM 612 N N . ASN A 1 82 ? 12.469 1.014 0.255 1.00 90.38 82 ASN A N 1
ATOM 613 C CA . ASN A 1 82 ? 13.282 0.027 -0.456 1.00 90.38 82 ASN A CA 1
ATOM 614 C C . ASN A 1 82 ? 12.814 -0.233 -1.895 1.00 90.38 82 ASN A C 1
ATOM 616 O O . ASN A 1 82 ? 13.565 -0.807 -2.682 1.00 90.38 82 ASN A O 1
ATOM 620 N N . TYR A 1 83 ? 11.601 0.179 -2.265 1.00 87.81 83 TYR A N 1
ATOM 621 C CA . TYR A 1 83 ? 11.083 0.015 -3.619 1.00 87.81 83 TYR A CA 1
ATOM 622 C C . TYR A 1 83 ? 11.707 1.038 -4.571 1.00 87.81 83 TYR A C 1
ATOM 624 O O . TYR A 1 83 ? 11.422 2.233 -4.516 1.00 87.81 83 TYR A O 1
ATOM 632 N N . THR A 1 84 ? 12.533 0.550 -5.492 1.00 88.25 84 THR A N 1
ATOM 633 C CA . THR A 1 84 ? 13.213 1.355 -6.519 1.00 88.25 84 THR A CA 1
ATOM 634 C C . THR A 1 84 ? 12.581 1.220 -7.907 1.00 88.25 84 THR A C 1
ATOM 636 O O . THR A 1 84 ? 13.158 1.681 -8.892 1.00 88.25 84 THR A O 1
ATOM 639 N N . GLY A 1 85 ? 11.386 0.627 -7.988 1.00 83.50 85 GLY A N 1
ATOM 640 C CA . GLY A 1 85 ? 10.764 0.207 -9.242 1.00 83.50 85 GLY A CA 1
ATOM 641 C C . GLY A 1 85 ? 10.948 -1.287 -9.510 1.00 83.50 85 GLY A C 1
ATOM 642 O O . GLY A 1 85 ? 11.651 -1.981 -8.776 1.00 83.50 85 GLY A O 1
ATOM 643 N N . TRP A 1 86 ? 10.289 -1.759 -10.567 1.00 75.25 86 TRP A N 1
ATOM 644 C CA . TRP A 1 86 ? 10.493 -3.090 -11.139 1.00 75.25 86 TRP A CA 1
ATOM 645 C C . TRP A 1 86 ? 11.453 -3.040 -12.321 1.00 75.25 86 TRP A C 1
ATOM 647 O O . TRP A 1 86 ? 11.341 -2.073 -13.112 1.00 75.25 86 TRP A O 1
#

Foldseek 3Di:
DPQPDPVPDPDLVSVDDDPVCLVVCLVPDALAVNLLSLLVVCLSPVVVSVVSCVVSVNPDDVSSVVSHDPVSVVVSVVCVVPRPHD

Solvent-accessible surface area (backbone atoms only — not comparable to full-atom values): 5209 Å² total; per-residue (Å²): 129,81,80,75,58,7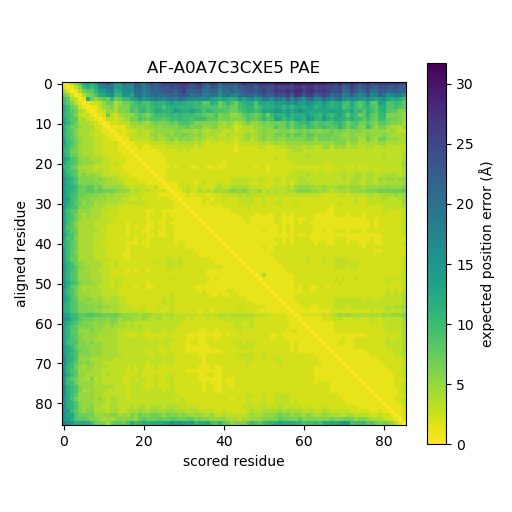6,91,70,58,86,52,66,78,78,67,60,77,58,65,69,62,51,62,66,40,52,82,74,44,53,72,31,59,34,49,51,50,32,50,55,38,26,74,76,36,56,68,63,15,49,48,50,30,50,75,72,69,39,86,45,70,68,54,47,57,73,43,34,55,74,67,55,45,47,52,54,49,51,47,66,75,67,61,84,78,128

pLDDT: mean 90.36, std 11.08, range [44.22, 97.56]

Mean predicted aligned error: 4.37 Å

Radius of gyration: 12.9 Å; Cα contacts (8 Å, |Δi|>4): 56; chains: 1; bounding box: 30×35×26 Å

Sequence (86 aa):
MPLASVDLIRDKWQACPDPDAVEAGLDVLSSGEAALLVAMCSFYNPEWGGGLMRHMGINGLADLASRLDLQERQIITDLLLNYTGW

Secondary structure (DSSP, 8-state):
-PPPPGGG--SGGGG---HHHHHHHTTTS-HHHHHHHHHHHHHH-HHHHHHHHHHTT--SHHHHHHHS-HHHHHHHHHHHHH----

=== Feature glossary ===
Feature key, reading from the visual/contextual features back to the raw sequence:

Rendered structure images. Six rendered views show the 3D structure from the faces of a cube — i.e. along ±x, ±y, ±z. Rendering representation is drawn randomly per protein from cartoon (secondary-structure ribbons), sticks (backbone bonds), or molecular surface; coloring is either N→C rainbow (blue at the N-terminus through red at the C-terminus) or one color per chain.

Contact-map, Ramachandran, and PAE plots. The contact map is a binary N×N matrix image: pixel (i, j) is dark where Cα_i and Cα_j are within 8 Å and |i−j|>4. Because the |i−j|>4 filter removes local helical contacts, off-diagonal stripes parallel to the main diagonal indicate parallel β-sheets; stripes perpendicular to it indicate antiparallel β-sheets. The Ramachandran plot scatters every residue's (φ, ψ) pair against the sterically allowed regions. The PAE heatmap renders the predicted-aligned-error matrix.

InterPro / GO / CATH / organism. Database cross-references. InterPro integrates a dozen domain/family signature databases into unified entries with residue-range hits. GO terms attach function/process/location labels with evidence codes. CATH codes position the fold in a four-level structural taxonomy. Organism is the NCBI-taxonomy species name.

Nearest PDB structures. The Foldseek neighbor list gives the closest experimentally determined structures in the PDB, ranked by structural alignment. TM-score near 1 means near-identical fold; near 0.3 means only rough topology match. This is how one finds what a novel AlphaFold prediction most resembles in the solved-structure universe.

Predicted aligned error. PAE(i, j) answers: if I align the predicted and true structures on residue i, how far off (in Å) do I expect residue j to be? A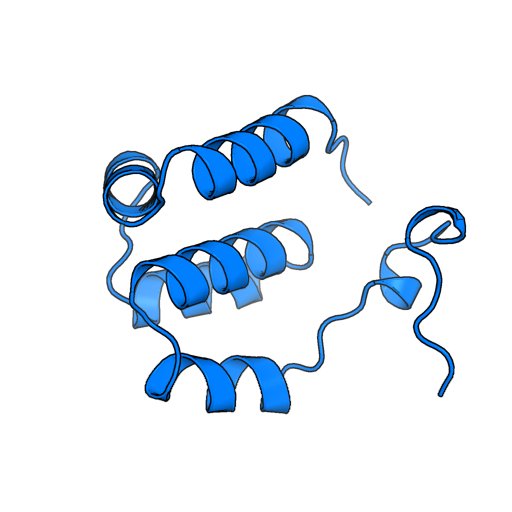 block-diagonal PAE matrix with low values on the blocks and high values off-diagonal is the signature of a multi-domain protein with confidently predicted domains but uncertain inter-domain orientation.

Solvent-accessible surface area. Accessible surface area quantifies burial. A residue with SASA near zero is packed into the hydrophobic core; one with SASA >100 Å² sits on the surface. Computed here via the Shrake–Rupley numerical algorithm with a 1.4 Å probe.

B-factor. B-factor (Debye–Waller factor) reflects atomic displacement in the crystal lattice. It is an experimental observable (units Å²), not a prediction; low values mean the atom is pinned down, high values mean it moves or is heterogeneous across the crystal.

pLDDT. For AlphaFold models, the B-factor field carries pLDDT — the model's own estimate of local accuracy on a 0–100 scale. Regions with pLDDT<50 should be treated as essentially unmodeled; they often correspond to intrinsically disordered segments.

Backbone torsions (φ/ψ). φ (phi) and ψ (psi) are the two rotatable backbone dihedrals per residue: φ is the C(i-1)–N–Cα–C torsion, ψ is the N–Cα–C–N(i+1) torsion, both in degrees on (−180°, 180°]. α-helical residues cluster near (−60°, −45°); β-strand residues near (−120°, +130°). A Ramachandran plot is simply a scatter of (φ, ψ) for every residue.

Radius of gyration, Cα contacts, bounding box. Radius of gyration (Rg) is the root-mean-square distance of Cα atoms from their centroid — a single number for overall size and compactness. A globular domain of N residues has Rg ≈ 2.2·N^0.38 Å; an extended or disordered chain has a much larger Rg. The Cα contact count is the number of residue pairs whose Cα atoms are within 8 Å and are more than four positions apart in sequence — a standard proxy for tertiary packing density. The bounding box is the smallest axis-aligned box enclosing all Cα atoms.

Secondary structure (3-state, P-SEA). Three-state secondary structure (P-SEA) collapses the eight DSSP classes into helix (a), strand (b), and coil (c). P-SEA assigns these from Cα geometry alone — distances and angles — without requiring backbone oxygens, so it works on any Cα trace.

Secondary structure (8-state, DSSP). DSSP 8-state secondary structure assigns each residue one of H (α-helix), G (3₁₀-helix), I (π-helix), E (extended β-strand), B (isolated β-bridge), T (hydrogen-bonded turn), S (bend), or '-' (coil). The assignment is computed from backbone hydrogen-bond geometry via the Kabsch–Sander algorithm.

Foldseek 3Di. A 3Di character summarizes, for each residue, the relative orientation of the Cα frame of its nearest spatial neighbor. Because it encodes fold topology rather than chemistry, 3Di alignments detect remote structural similarity that sequence alignment misses.

mmCIF coordinates. The mmCIF block holds the 3D Cartesian coordinates of each backbone atom (N, Cα, C, O) in ångströms. mmCIF is the PDB's canonical archive format — a tagged-loop text representation of the atomic model.

Sequence. Sequence gives the chain of amino acids in standard one-letter code (A=alanine, C=cysteine, …, Y=tyrosine), read N→C. It is the only feature that is directly encoded by the gene; all structural features are derived from the folded form of this sequence.